Protein AF-A0A382KNA0-F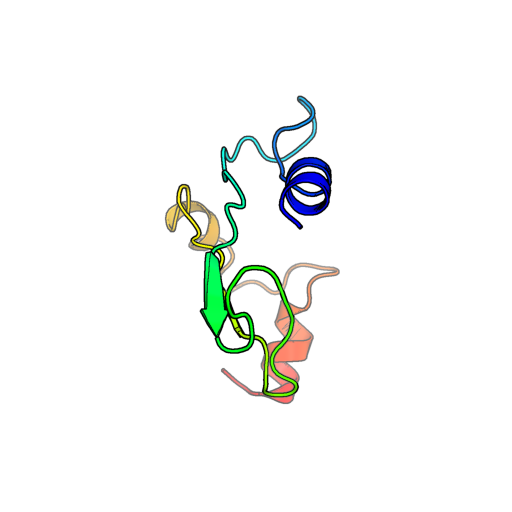1 (afdb_monomer_lite)

Sequence (77 aa):
LQKYLDKRRPGQSKYTSQRKEADQVEILSGVFEGFTTGHPISLIIMNQDQRSKDYSEIRDVFRPGHADYTYWSKYGI

Radius of gyration: 17.56 Å; chains: 1; bounding box: 33×34×43 Å

Organism: NCBI:txid408172

InterPro domains:
  IPR000453 Chorismate synthase [PF01264] (1-77)
  IPR000453 Chorismate synthase [PTHR21085] (1-77)
  IPR035904 Chorismate synthase AroC superfamily [G3DSA:3.60.150.10] (1-77)
  IPR035904 Chorismate synthase AroC superfamily [SSF103263] (1-77)

Secondary structure (DSSP, 8-state):
-HHHHHHH-S-SSTTS--------EEE-SSEETTEE-SS---EEE---S--GGGGSTTTT---TTSTHHHHHHHH--

Structure (mmCIF, N/CA/C/O backbone):
data_AF-A0A382KNA0-F1
#
_entry.id   AF-A0A382KNA0-F1
#
loop_
_atom_site.group_PDB
_atom_site.id
_atom_site.type_symbol
_atom_site.label_atom_id
_atom_site.label_alt_id
_atom_site.label_comp_id
_atom_site.label_asym_id
_atom_site.label_entity_id
_atom_site.label_seq_id
_atom_site.pdbx_PDB_ins_code
_atom_site.Cartn_x
_atom_site.Cartn_y
_atom_site.Cartn_z
_atom_site.occupancy
_atom_site.B_iso_or_equiv
_atom_site.auth_seq_id
_atom_site.auth_comp_id
_atom_site.auth_asym_id
_atom_site.auth_atom_id
_atom_site.pdbx_PDB_model_num
ATOM 1 N N . LEU A 1 1 ? -3.071 6.080 12.103 1.00 85.81 1 LEU A N 1
ATOM 2 C CA . LEU A 1 1 ? -2.796 5.516 10.765 1.00 85.81 1 LEU A CA 1
ATOM 3 C C . LEU A 1 1 ? -2.249 6.580 9.814 1.00 85.81 1 LEU A C 1
ATOM 5 O O . LEU A 1 1 ? -1.098 6.450 9.419 1.00 85.81 1 LEU A O 1
ATOM 9 N N . GLN A 1 2 ? -2.990 7.667 9.562 1.00 88.94 2 GLN A N 1
ATOM 10 C CA . GLN A 1 2 ? -2.593 8.743 8.636 1.00 88.94 2 GLN A CA 1
ATOM 11 C C . GLN A 1 2 ? -1.162 9.274 8.844 1.00 88.94 2 GLN A C 1
ATOM 13 O O . GLN A 1 2 ? -0.385 9.281 7.902 1.00 88.94 2 GLN A O 1
ATOM 18 N N . LYS A 1 3 ? -0.739 9.536 10.093 1.00 91.31 3 LYS A N 1
ATOM 19 C CA . LYS A 1 3 ? 0.635 9.986 10.419 1.00 91.31 3 LYS A CA 1
ATOM 20 C C . LYS A 1 3 ? 1.770 9.133 9.829 1.00 91.31 3 LYS A C 1
ATOM 22 O O . LYS A 1 3 ? 2.887 9.614 9.675 1.00 91.31 3 LYS A O 1
ATOM 27 N N . TYR A 1 4 ? 1.528 7.841 9.597 1.00 90.88 4 TYR A N 1
ATOM 28 C CA . TYR A 1 4 ? 2.515 6.938 9.000 1.00 90.88 4 TYR A CA 1
ATOM 29 C C . TYR A 1 4 ? 2.487 7.012 7.472 1.00 90.88 4 TYR A C 1
ATOM 31 O O . TYR A 1 4 ? 3.538 6.926 6.843 1.00 90.88 4 TYR A O 1
ATOM 39 N N . LEU A 1 5 ? 1.307 7.220 6.887 1.00 89.50 5 LEU A N 1
ATOM 40 C CA . LEU A 1 5 ? 1.138 7.450 5.455 1.00 89.50 5 LEU A CA 1
ATOM 41 C C . LEU A 1 5 ? 1.736 8.795 5.046 1.00 89.50 5 LEU A C 1
ATOM 43 O O . LEU A 1 5 ? 2.486 8.844 4.080 1.00 89.50 5 LEU A O 1
ATOM 47 N N . ASP A 1 6 ? 1.563 9.836 5.861 1.00 87.94 6 ASP A N 1
ATOM 48 C CA . ASP A 1 6 ? 2.165 11.152 5.623 1.00 87.94 6 ASP A CA 1
ATOM 49 C C . ASP A 1 6 ? 3.700 11.086 5.552 1.00 87.94 6 ASP A C 1
ATOM 51 O O . ASP A 1 6 ? 4.319 11.792 4.756 1.00 87.94 6 ASP A O 1
ATOM 55 N N . LYS A 1 7 ? 4.323 10.202 6.347 1.00 86.31 7 LYS A N 1
ATOM 56 C CA . LYS A 1 7 ? 5.773 9.945 6.301 1.00 86.31 7 LYS A CA 1
ATOM 57 C C . LYS A 1 7 ? 6.210 9.195 5.041 1.00 86.31 7 LYS A C 1
ATOM 59 O O . LYS A 1 7 ? 7.341 9.373 4.605 1.00 86.31 7 LYS A O 1
ATOM 64 N N . ARG A 1 8 ? 5.350 8.328 4.495 1.00 85.75 8 ARG A N 1
ATOM 65 C CA . ARG A 1 8 ? 5.623 7.517 3.295 1.00 85.75 8 ARG A CA 1
ATOM 66 C C . ARG A 1 8 ? 5.385 8.300 2.002 1.00 85.75 8 ARG A C 1
ATOM 68 O O . ARG A 1 8 ? 6.032 8.013 0.997 1.00 85.75 8 ARG A O 1
ATOM 75 N N . ARG A 1 9 ? 4.439 9.239 2.030 1.00 82.25 9 ARG A N 1
ATOM 76 C CA . ARG A 1 9 ? 3.954 9.984 0.871 1.00 82.25 9 ARG A CA 1
ATOM 77 C C . ARG A 1 9 ? 5.107 10.573 0.033 1.00 82.25 9 ARG A C 1
ATOM 79 O O . ARG A 1 9 ? 6.037 11.134 0.614 1.00 82.25 9 ARG A O 1
ATOM 86 N N . PRO A 1 10 ? 5.059 10.490 -1.311 1.00 77.38 10 PRO A N 1
ATOM 87 C CA . PRO A 1 10 ? 6.039 11.132 -2.194 1.00 77.38 10 PRO A CA 1
ATOM 88 C C . PRO A 1 10 ? 5.983 12.671 -2.124 1.00 77.38 10 PRO A C 1
ATOM 90 O O . PRO A 1 10 ? 5.095 13.258 -1.512 1.00 77.38 10 PRO A O 1
ATOM 93 N N . GLY A 1 11 ? 6.954 13.356 -2.733 1.00 75.50 11 GLY A N 1
ATOM 94 C CA . GLY A 1 11 ? 6.966 14.824 -2.793 1.00 75.50 11 GLY A CA 1
ATOM 95 C C . GLY A 1 11 ? 7.446 15.520 -1.515 1.00 75.50 11 GLY A C 1
ATOM 96 O O . GLY A 1 11 ? 7.374 16.742 -1.419 1.00 75.50 11 GLY A O 1
ATOM 97 N N . GLN A 1 12 ? 7.979 14.769 -0.545 1.00 74.00 12 GLN A N 1
ATOM 98 C CA . GLN A 1 12 ? 8.574 15.308 0.690 1.00 74.00 12 GLN A CA 1
ATOM 99 C C . GLN A 1 12 ? 9.942 15.972 0.451 1.00 74.00 12 GLN A C 1
ATOM 101 O O . GLN A 1 12 ? 10.450 16.703 1.296 1.00 74.00 12 GLN A O 1
ATOM 106 N N . SER A 1 13 ? 10.562 15.716 -0.703 1.00 77.88 13 SER A N 1
ATOM 107 C CA . SER A 1 13 ? 11.843 16.299 -1.096 1.00 77.88 13 SER A CA 1
ATOM 108 C C . SER A 1 13 ? 11.860 16.617 -2.586 1.00 77.88 13 SER A C 1
ATOM 110 O O . SER A 1 13 ? 11.270 15.895 -3.392 1.00 77.88 13 SER A O 1
ATOM 112 N N . LYS A 1 14 ? 12.620 17.652 -2.962 1.00 74.94 14 LYS A N 1
ATOM 113 C CA . LYS A 1 14 ? 12.853 18.059 -4.359 1.00 74.94 14 LYS A CA 1
ATOM 114 C C . LYS A 1 14 ? 13.471 16.964 -5.242 1.00 74.94 14 LYS A C 1
ATOM 116 O O . LYS A 1 14 ? 13.437 17.087 -6.458 1.00 74.94 14 LYS A O 1
ATOM 121 N N . TYR A 1 15 ? 14.040 15.920 -4.635 1.00 76.12 15 TYR A N 1
ATOM 122 C CA . TYR A 1 15 ? 14.645 14.777 -5.330 1.00 76.12 15 TYR A CA 1
ATOM 123 C C . TYR A 1 15 ? 13.689 13.587 -5.509 1.00 76.12 15 TYR A C 1
ATOM 125 O O . TYR A 1 15 ? 14.058 12.590 -6.120 1.00 76.12 15 TYR A O 1
ATOM 133 N N . THR A 1 16 ? 12.482 13.660 -4.947 1.00 76.62 16 THR A N 1
ATOM 134 C CA . THR A 1 16 ? 11.467 12.601 -5.053 1.00 76.62 16 THR A CA 1
ATOM 135 C C . THR A 1 16 ? 10.431 12.944 -6.119 1.00 76.62 16 THR A C 1
ATOM 137 O O . THR A 1 16 ? 10.404 14.066 -6.625 1.00 76.62 16 THR A O 1
ATOM 140 N N . SER A 1 17 ? 9.577 11.979 -6.473 1.00 74.00 17 SER A N 1
ATOM 141 C CA . SER A 1 17 ? 8.470 12.211 -7.407 1.00 74.00 17 SER A CA 1
ATOM 142 C C . SER A 1 17 ? 7.667 13.454 -7.010 1.00 74.00 17 SER A C 1
ATOM 144 O O . SER A 1 17 ? 7.322 13.620 -5.842 1.00 74.00 17 SER A O 1
ATOM 146 N N . GLN A 1 18 ? 7.358 14.308 -7.988 1.00 72.94 18 GLN A N 1
ATOM 147 C CA . GLN A 1 18 ? 6.596 15.544 -7.779 1.00 72.94 18 GLN A CA 1
ATOM 148 C C . GLN A 1 18 ? 5.087 15.311 -7.605 1.00 72.94 18 GLN A C 1
AT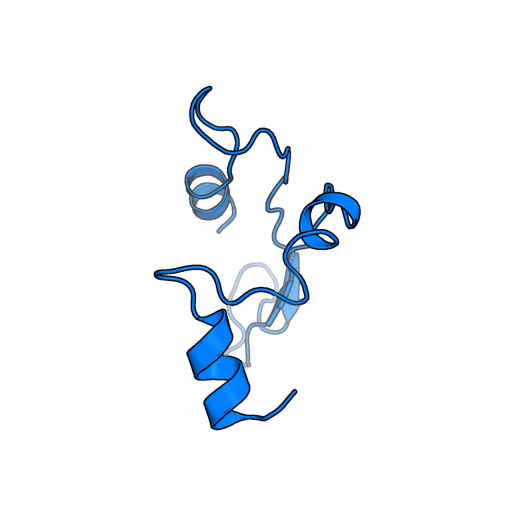OM 150 O O . GLN A 1 18 ? 4.333 16.277 -7.479 1.00 72.94 18 GLN A O 1
ATOM 155 N N . ARG A 1 19 ? 4.636 14.050 -7.627 1.00 75.19 19 ARG A N 1
ATOM 156 C CA . ARG A 1 19 ? 3.225 13.707 -7.441 1.00 75.19 19 ARG A CA 1
ATOM 157 C C . ARG A 1 19 ? 2.745 14.165 -6.070 1.00 75.19 19 ARG A C 1
ATOM 159 O O . ARG A 1 19 ? 3.406 13.921 -5.059 1.00 75.19 19 ARG A O 1
ATOM 166 N N . LYS A 1 20 ? 1.580 14.808 -6.045 1.00 75.81 20 LYS A N 1
ATOM 167 C CA . LYS A 1 20 ? 0.931 15.277 -4.813 1.00 75.81 20 LYS A CA 1
ATOM 168 C C . LYS A 1 20 ? -0.187 14.318 -4.412 1.00 75.81 20 LYS A C 1
ATOM 170 O O . LYS A 1 20 ? -1.356 14.681 -4.418 1.00 75.81 20 LYS A O 1
ATOM 175 N N . GLU A 1 21 ? 0.179 13.092 -4.058 1.00 78.75 21 GLU A N 1
ATOM 176 C CA . GLU A 1 21 ? -0.777 12.090 -3.572 1.00 78.75 21 GLU A CA 1
ATOM 177 C C . GLU A 1 21 ? -1.080 12.321 -2.105 1.00 78.75 21 GLU A C 1
ATOM 179 O O . GLU A 1 21 ? -0.180 12.155 -1.308 1.00 78.75 21 GLU A O 1
ATOM 184 N N . ALA A 1 22 ? -2.301 12.654 -1.690 1.00 82.25 22 ALA A N 1
ATOM 185 C CA . ALA A 1 22 ? -2.568 12.879 -0.265 1.00 82.25 22 ALA A CA 1
ATOM 186 C C . ALA A 1 22 ? -2.337 11.629 0.613 1.00 82.25 22 ALA A C 1
ATOM 188 O O . ALA A 1 22 ? -2.152 11.786 1.819 1.00 82.25 22 ALA A O 1
ATOM 189 N N . ASP A 1 23 ? -2.319 10.425 0.017 1.00 85.44 23 ASP A N 1
ATOM 190 C CA . ASP A 1 23 ? -2.265 9.131 0.711 1.00 85.44 23 ASP A CA 1
ATOM 191 C C . ASP A 1 23 ? -3.308 9.052 1.842 1.00 85.44 23 ASP A C 1
ATOM 193 O O . ASP A 1 23 ? -3.051 8.548 2.938 1.00 85.44 23 ASP A O 1
ATOM 197 N N . GLN A 1 24 ? -4.495 9.609 1.591 1.00 89.88 24 GLN A N 1
ATOM 198 C CA . GLN A 1 24 ? -5.583 9.609 2.555 1.00 89.88 24 GLN A CA 1
ATOM 199 C C . GLN A 1 24 ? -6.153 8.198 2.656 1.00 89.88 24 GLN A C 1
ATOM 201 O O . GLN A 1 24 ? -6.606 7.635 1.659 1.00 89.88 24 GLN A O 1
ATOM 206 N N . VAL A 1 25 ? -6.137 7.643 3.865 1.00 92.50 25 VAL A N 1
ATOM 207 C CA . VAL A 1 25 ? -6.744 6.340 4.137 1.00 92.50 25 VAL A CA 1
ATOM 208 C C . VAL A 1 25 ? -8.176 6.486 4.612 1.00 92.50 25 VAL A C 1
ATOM 210 O O . VAL A 1 25 ? -8.484 7.320 5.467 1.00 92.50 25 VAL A O 1
ATOM 213 N N . GLU A 1 26 ? -9.025 5.616 4.091 1.00 94.19 26 GLU A N 1
ATOM 214 C CA . GLU A 1 26 ? -10.397 5.416 4.527 1.00 94.19 26 GLU A CA 1
ATOM 215 C C . GLU A 1 26 ? -10.556 3.977 5.034 1.00 94.19 26 GLU A C 1
ATOM 217 O O . GLU A 1 26 ? -10.022 3.031 4.451 1.00 94.19 26 GLU A O 1
ATOM 222 N N . ILE A 1 27 ? -11.250 3.820 6.164 1.00 95.88 27 ILE A N 1
ATOM 223 C CA . ILE A 1 27 ? -11.522 2.516 6.775 1.00 95.88 27 ILE A CA 1
ATOM 224 C C . ILE A 1 27 ? -12.913 2.078 6.335 1.00 95.88 27 ILE A C 1
ATOM 226 O O . ILE A 1 27 ? -13.898 2.720 6.684 1.00 95.88 27 ILE A O 1
ATOM 230 N N . LEU A 1 28 ? -12.984 0.975 5.594 1.00 96.19 28 LEU A N 1
ATOM 231 C CA . LEU A 1 28 ? -14.233 0.467 5.028 1.00 96.19 28 LEU A CA 1
ATOM 232 C C . LEU A 1 28 ? -14.918 -0.569 5.929 1.00 96.19 28 LEU A C 1
ATOM 234 O O . LEU A 1 28 ? -16.124 -0.771 5.831 1.00 96.19 28 LEU A O 1
ATOM 238 N N . SER A 1 29 ? -14.164 -1.259 6.789 1.00 97.19 29 SER A N 1
ATOM 239 C CA . SER A 1 29 ? -14.713 -2.303 7.662 1.00 97.19 29 SER A CA 1
ATOM 240 C C . SER A 1 29 ? -13.853 -2.545 8.899 1.00 97.19 29 SER A C 1
ATOM 242 O O . SER A 1 29 ? -12.709 -2.101 8.990 1.00 97.19 29 SER A O 1
ATOM 244 N N . GLY A 1 30 ? -14.396 -3.310 9.847 1.00 95.62 30 GLY A N 1
ATOM 245 C CA . GLY A 1 30 ? -13.635 -3.867 10.965 1.00 95.62 30 GLY A CA 1
ATOM 246 C C . GLY A 1 30 ? -13.387 -2.903 12.128 1.00 95.62 30 GLY A C 1
ATOM 247 O O . GLY A 1 30 ? -12.885 -3.346 13.162 1.00 95.62 30 GLY A O 1
ATOM 248 N N . VAL A 1 31 ? -13.796 -1.635 12.014 1.00 97.12 31 VAL A N 1
ATOM 249 C CA . VAL A 1 31 ? -13.710 -0.622 13.076 1.00 97.12 31 VAL A CA 1
ATOM 250 C C . VAL A 1 31 ? -15.091 -0.042 13.365 1.00 97.12 31 VAL A C 1
ATOM 252 O O . VAL A 1 31 ? -15.806 0.348 12.447 1.00 97.12 31 VAL A O 1
ATOM 255 N N . PHE A 1 32 ? -15.446 0.036 14.645 1.00 95.69 32 PHE A N 1
ATOM 256 C CA . PHE A 1 32 ? -16.671 0.657 15.137 1.00 95.69 32 PHE A CA 1
ATOM 257 C C . PHE A 1 32 ? -16.328 1.528 16.349 1.00 95.69 32 PHE A C 1
ATOM 259 O O . PHE A 1 32 ? -15.583 1.093 17.223 1.00 95.69 32 PHE A O 1
ATOM 266 N N . GLU A 1 33 ? -16.795 2.779 16.359 1.00 95.12 33 GLU A N 1
ATOM 267 C CA . GLU A 1 33 ? -16.516 3.765 17.425 1.00 95.12 33 GLU A CA 1
ATOM 268 C C . GLU A 1 33 ? -15.022 3.927 17.777 1.00 95.12 33 GLU A C 1
ATOM 270 O O . GLU A 1 33 ? -14.646 4.205 18.911 1.00 95.12 33 GLU A O 1
ATOM 275 N N . GLY A 1 34 ? -14.140 3.757 16.788 1.00 93.19 34 GLY A N 1
ATOM 276 C CA . GLY A 1 34 ? -12.690 3.856 16.981 1.00 93.19 34 GLY A CA 1
ATOM 277 C C . GLY A 1 34 ? -12.026 2.593 17.542 1.00 93.19 34 GLY A C 1
ATOM 278 O O . GLY A 1 34 ? -10.806 2.581 17.699 1.00 93.19 34 GLY A O 1
ATOM 279 N N . PHE A 1 35 ? -12.785 1.519 17.772 1.00 96.50 35 PHE A N 1
ATOM 280 C CA . PHE A 1 35 ? -12.281 0.232 18.250 1.00 96.50 35 PHE A CA 1
ATOM 281 C C . PHE A 1 35 ? -12.387 -0.861 17.188 1.00 96.50 35 PHE A C 1
ATOM 283 O O . PHE A 1 35 ? -13.278 -0.865 16.3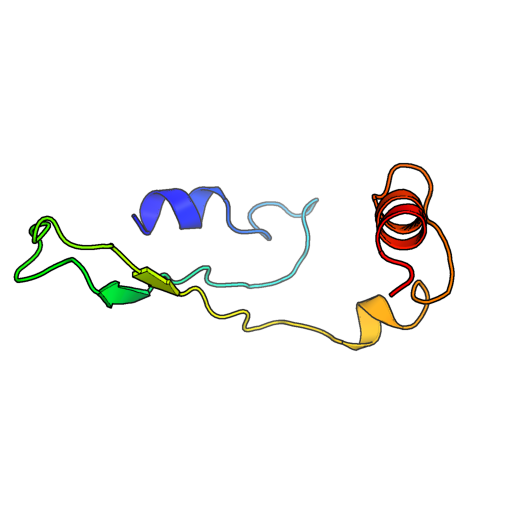38 1.00 96.50 35 PHE A O 1
ATOM 290 N N . THR A 1 36 ? -11.462 -1.819 17.231 1.00 97.00 36 THR A N 1
ATOM 291 C CA . THR A 1 36 ? -11.498 -2.976 16.333 1.00 97.00 36 THR A CA 1
ATOM 292 C C . THR A 1 36 ? -12.597 -3.941 16.753 1.00 97.00 36 THR A C 1
ATOM 294 O O . THR A 1 36 ? -12.702 -4.301 17.921 1.00 97.00 36 THR A O 1
ATOM 297 N N . THR A 1 37 ? -13.363 -4.423 15.785 1.00 96.69 37 THR A N 1
ATOM 298 C CA . THR A 1 37 ? -14.523 -5.308 16.003 1.00 96.69 37 THR A CA 1
ATOM 299 C C . THR A 1 37 ? -14.176 -6.803 15.993 1.00 96.69 37 THR A C 1
ATOM 301 O O . THR A 1 37 ? -15.072 -7.637 16.088 1.00 96.69 37 THR A O 1
ATOM 304 N N . GLY A 1 38 ? -12.902 -7.164 15.797 1.00 96.94 38 GLY A N 1
ATOM 305 C CA . GLY A 1 38 ? -12.445 -8.555 15.638 1.00 96.94 38 GLY A CA 1
ATOM 306 C C . GLY A 1 38 ? -12.657 -9.158 14.240 1.00 96.94 38 GLY A C 1
ATOM 307 O O . GLY A 1 38 ? -12.160 -10.245 13.965 1.00 96.94 38 GLY A O 1
ATOM 308 N N . HIS A 1 39 ? -13.348 -8.450 13.345 1.00 97.12 39 HIS A N 1
ATOM 309 C CA . HIS A 1 39 ? -13.578 -8.853 11.953 1.00 97.12 39 HIS A CA 1
ATOM 310 C C . HIS A 1 39 ? -12.439 -8.374 11.024 1.00 97.12 39 HIS A C 1
ATOM 312 O O . HIS A 1 39 ? -11.524 -7.691 11.468 1.00 97.12 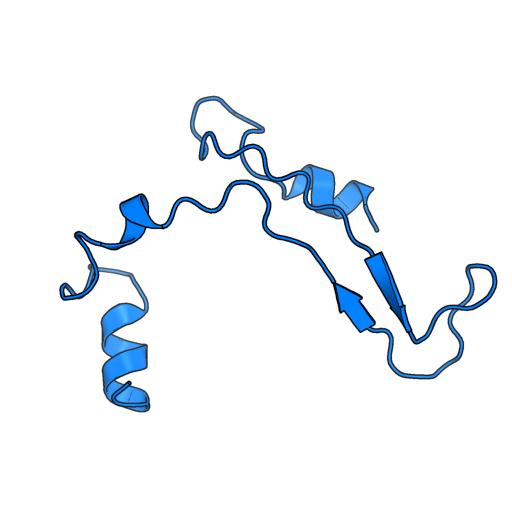39 HIS A O 1
ATOM 318 N N . PRO A 1 40 ? -12.425 -8.696 9.723 1.00 97.81 40 PRO A N 1
ATOM 319 C CA . PRO A 1 40 ? -11.429 -8.129 8.813 1.00 97.81 40 PRO A CA 1
ATOM 320 C C . PRO A 1 40 ? -11.498 -6.592 8.736 1.00 97.81 40 PRO A C 1
ATOM 322 O O . PRO A 1 40 ? -12.573 -6.011 8.550 1.00 97.81 40 PRO A O 1
ATOM 325 N N . ILE A 1 41 ? -10.338 -5.935 8.841 1.00 97.75 41 ILE A N 1
ATOM 326 C CA . ILE A 1 41 ? -10.198 -4.483 8.667 1.00 97.75 41 ILE A CA 1
ATOM 327 C C . ILE A 1 41 ? -9.802 -4.203 7.220 1.00 97.75 41 ILE A C 1
ATOM 329 O O . ILE A 1 41 ? -8.712 -4.580 6.789 1.00 97.75 41 ILE A O 1
ATOM 333 N N . SER A 1 42 ? -10.682 -3.530 6.484 1.00 97.00 42 SER A N 1
ATOM 334 C CA . SER A 1 42 ? -10.433 -3.104 5.110 1.00 97.00 42 SER A CA 1
ATOM 335 C C . SER A 1 42 ? -10.088 -1.620 5.067 1.00 97.00 42 SER A C 1
ATOM 337 O O . SER A 1 42 ? -10.728 -0.801 5.731 1.00 97.00 42 SER A O 1
ATOM 339 N N . LEU A 1 43 ? -9.067 -1.286 4.282 1.00 96.38 43 LEU A N 1
ATOM 340 C CA . LEU A 1 43 ? -8.548 0.064 4.105 1.00 96.38 43 LEU A CA 1
ATOM 341 C C . LEU A 1 43 ? -8.479 0.374 2.612 1.00 96.38 43 LEU A C 1
ATOM 343 O O . LEU A 1 43 ? -8.016 -0.463 1.836 1.00 96.38 43 LEU A O 1
ATOM 347 N N . ILE A 1 44 ? -8.870 1.582 2.222 1.00 94.94 44 ILE A N 1
ATOM 348 C CA . ILE A 1 44 ? -8.718 2.072 0.852 1.00 94.94 44 ILE A CA 1
ATOM 349 C C . ILE A 1 44 ? -7.912 3.369 0.838 1.00 94.94 44 ILE A C 1
ATOM 351 O O . ILE A 1 44 ? -8.034 4.207 1.731 1.00 94.94 44 ILE A O 1
ATOM 355 N N . ILE A 1 45 ? -7.044 3.502 -0.165 1.00 93.06 45 ILE A N 1
ATOM 356 C CA . ILE A 1 45 ? -6.268 4.711 -0.445 1.00 93.06 45 ILE 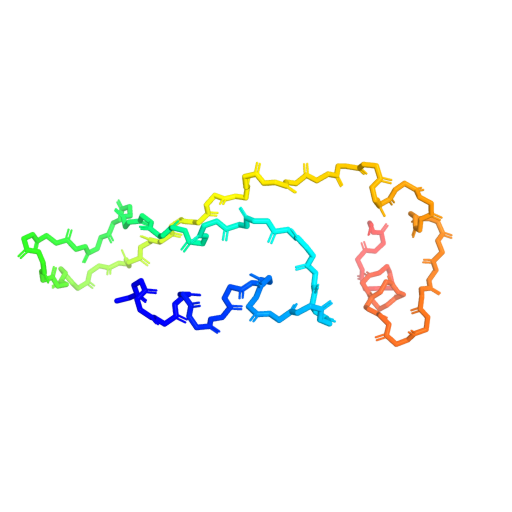A CA 1
ATOM 357 C C . ILE A 1 45 ? -6.463 5.019 -1.925 1.00 93.06 45 ILE A C 1
ATOM 359 O O . ILE A 1 45 ? -6.128 4.200 -2.782 1.00 93.06 45 ILE A O 1
ATOM 363 N N . MET A 1 46 ? -7.024 6.189 -2.217 1.00 90.50 46 MET A N 1
ATOM 364 C CA . MET A 1 46 ? -7.290 6.620 -3.588 1.00 90.50 46 MET A CA 1
ATOM 365 C C . MET A 1 46 ? -6.049 7.270 -4.203 1.00 90.50 46 MET A C 1
ATOM 367 O O . MET A 1 46 ? -5.412 8.106 -3.566 1.00 90.50 46 MET A O 1
ATOM 371 N N . ASN A 1 47 ? -5.749 6.915 -5.453 1.00 87.94 47 ASN A N 1
ATOM 372 C CA . ASN A 1 47 ? -4.699 7.537 -6.261 1.00 87.94 47 ASN A CA 1
ATOM 373 C C . ASN A 1 47 ? -5.293 8.749 -7.003 1.00 87.94 47 ASN A C 1
ATOM 375 O O . ASN A 1 47 ? -6.204 8.571 -7.813 1.00 87.94 47 ASN A O 1
ATOM 379 N N . GLN A 1 48 ? -4.843 9.966 -6.694 1.00 81.75 48 GLN A N 1
ATOM 380 C CA . GLN A 1 48 ? -5.494 11.216 -7.119 1.00 81.75 48 GLN A CA 1
ATOM 381 C C . GLN A 1 48 ? -4.750 11.965 -8.239 1.00 81.75 48 GLN A C 1
ATOM 383 O O . GLN A 1 48 ? -5.381 12.684 -9.009 1.00 81.75 48 GLN A O 1
ATOM 388 N N . ASP A 1 49 ? -3.436 11.790 -8.373 1.00 75.69 49 ASP A N 1
ATOM 389 C CA . ASP A 1 49 ? -2.558 12.417 -9.378 1.00 75.69 49 ASP A CA 1
ATOM 390 C C . ASP A 1 49 ? -1.926 11.333 -10.276 1.00 75.69 49 ASP A C 1
ATOM 392 O O . ASP A 1 49 ? -0.757 11.394 -10.679 1.00 75.69 49 ASP A O 1
ATOM 396 N N . GLN A 1 50 ? -2.716 10.305 -10.618 1.00 73.25 50 GLN A N 1
ATOM 397 C CA . GLN A 1 50 ? -2.309 9.295 -11.589 1.00 73.25 50 GLN A CA 1
ATOM 398 C C . GLN A 1 50 ? -2.262 9.898 -12.996 1.00 73.25 50 GLN A C 1
ATOM 400 O O . GLN A 1 50 ? -3.277 10.257 -13.589 1.00 73.25 50 GLN A O 1
ATOM 405 N N . ARG A 1 51 ? -1.065 9.919 -13.583 1.00 74.62 51 ARG A N 1
ATOM 406 C CA . ARG A 1 51 ? -0.843 10.349 -14.966 1.00 74.62 51 ARG A CA 1
ATOM 407 C C . ARG A 1 51 ? -0.580 9.131 -15.837 1.00 74.62 51 ARG A C 1
ATOM 409 O O . ARG A 1 51 ? 0.472 8.508 -15.751 1.00 74.62 51 ARG A O 1
ATOM 416 N N . SER A 1 52 ? -1.550 8.778 -16.675 1.00 70.06 52 SER A N 1
ATOM 417 C CA . SER A 1 52 ? -1.477 7.611 -17.566 1.00 70.06 52 SER A CA 1
ATOM 418 C C . SER A 1 52 ? -0.379 7.726 -18.631 1.00 70.06 52 SER A C 1
ATOM 420 O O . SER A 1 52 ? 0.200 6.714 -19.016 1.00 70.06 52 SER A O 1
ATOM 422 N N . LYS A 1 53 ? -0.052 8.952 -19.064 1.00 70.19 53 LYS A N 1
ATOM 423 C CA . LYS A 1 53 ? 0.977 9.230 -20.083 1.00 70.19 53 LYS A CA 1
ATOM 424 C C . LYS A 1 53 ? 2.397 8.839 -19.658 1.00 70.19 53 LYS A C 1
ATOM 426 O O . LYS A 1 53 ? 3.196 8.501 -20.518 1.00 70.19 53 LYS A O 1
ATOM 431 N N . ASP A 1 54 ? 2.697 8.811 -18.360 1.00 66.81 54 ASP A N 1
ATOM 432 C CA . ASP A 1 54 ? 4.033 8.446 -17.858 1.00 66.81 54 ASP A CA 1
ATOM 433 C C . ASP A 1 54 ? 4.396 6.973 -18.147 1.00 66.81 54 ASP A C 1
ATOM 435 O O . ASP A 1 54 ? 5.555 6.582 -18.035 1.00 66.81 54 ASP A O 1
ATOM 439 N N . TYR A 1 55 ? 3.408 6.138 -18.485 1.00 67.12 55 TYR A N 1
ATOM 440 C CA . TYR A 1 55 ? 3.569 4.688 -18.616 1.00 67.12 55 TYR A CA 1
ATOM 441 C C . TYR A 1 55 ? 3.506 4.185 -20.064 1.00 67.12 55 TYR A C 1
ATOM 443 O O . TYR A 1 55 ? 3.752 3.004 -20.299 1.00 67.12 55 TYR A O 1
ATOM 451 N N . SER A 1 56 ? 3.185 5.039 -21.042 1.00 71.69 56 SER A N 1
ATOM 452 C CA . SER A 1 56 ? 2.992 4.598 -22.431 1.00 71.69 56 SER A CA 1
ATOM 453 C C . SER A 1 56 ? 4.291 4.220 -23.141 1.00 71.69 56 SER A C 1
ATOM 455 O O . SER A 1 56 ? 4.278 3.311 -23.960 1.00 71.69 56 SER A O 1
ATOM 457 N N . GLU A 1 57 ? 5.409 4.873 -22.822 1.00 68.88 57 GLU A N 1
ATOM 458 C CA . GLU A 1 57 ? 6.689 4.653 -23.521 1.00 68.88 57 GLU A CA 1
ATOM 459 C C . GLU A 1 57 ? 7.445 3.404 -23.048 1.00 68.88 57 GLU A C 1
ATOM 461 O O . GLU A 1 57 ? 8.316 2.897 -23.745 1.00 68.88 57 GLU A O 1
ATOM 466 N N . ILE A 1 58 ? 7.101 2.885 -21.868 1.00 72.94 58 ILE A N 1
ATOM 467 C CA . ILE A 1 58 ? 7.779 1.744 -21.233 1.00 72.94 58 ILE A CA 1
ATOM 468 C C . ILE A 1 58 ? 6.939 0.464 -21.257 1.00 72.94 58 ILE A C 1
A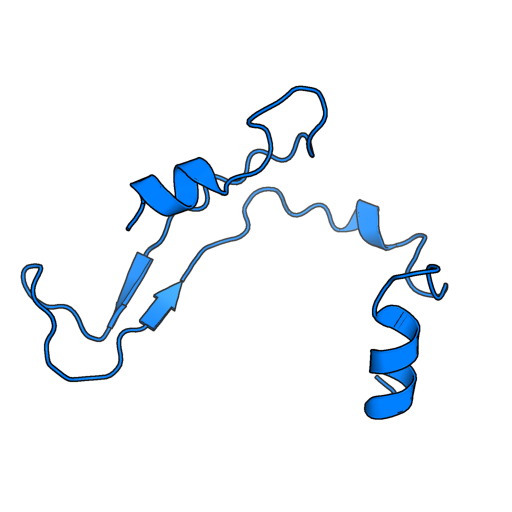TOM 470 O O . ILE A 1 58 ? 7.306 -0.519 -20.622 1.00 72.94 58 ILE A O 1
ATOM 474 N N . ARG A 1 59 ? 5.800 0.476 -21.957 1.00 76.06 59 ARG A N 1
ATOM 475 C CA . ARG A 1 59 ? 4.859 -0.649 -21.983 1.00 76.06 59 ARG A CA 1
ATOM 476 C C . ARG A 1 59 ? 5.469 -1.910 -22.596 1.00 76.06 59 ARG A C 1
ATOM 478 O O . ARG A 1 59 ? 5.224 -2.999 -22.090 1.00 76.06 59 ARG A O 1
ATOM 485 N N . ASP A 1 60 ? 6.277 -1.740 -23.638 1.00 81.81 60 ASP A N 1
ATOM 486 C CA . ASP A 1 60 ? 6.820 -2.844 -24.438 1.00 81.81 60 ASP A CA 1
ATOM 487 C C . ASP A 1 60 ? 8.313 -3.107 -24.153 1.00 81.81 60 ASP A C 1
ATOM 489 O O . ASP A 1 60 ? 8.993 -3.787 -24.921 1.00 81.81 60 ASP A O 1
ATOM 493 N N . VAL A 1 61 ? 8.852 -2.558 -23.055 1.00 86.62 61 VAL A N 1
ATOM 494 C CA . VAL A 1 61 ? 10.279 -2.647 -22.707 1.00 86.62 61 VAL A CA 1
ATOM 495 C C . VAL A 1 61 ? 10.460 -3.222 -21.306 1.00 86.62 61 VAL A C 1
ATOM 497 O O . VAL A 1 61 ? 9.960 -2.674 -20.326 1.00 86.62 61 VAL A O 1
ATOM 500 N N . PHE A 1 62 ? 11.265 -4.282 -21.185 1.00 90.06 62 PHE A N 1
ATOM 501 C CA . PHE A 1 62 ? 11.703 -4.788 -19.884 1.00 90.06 62 PHE A CA 1
ATOM 502 C C . PHE A 1 62 ? 12.808 -3.899 -19.312 1.00 90.06 62 PHE A C 1
ATOM 504 O O . PHE A 1 62 ? 13.940 -3.905 -19.801 1.00 90.06 62 PHE A O 1
ATOM 511 N N . ARG A 1 63 ? 12.502 -3.131 -18.262 1.00 89.88 63 ARG A N 1
ATOM 512 C CA . ARG A 1 63 ? 13.487 -2.228 -17.658 1.00 89.88 63 ARG A CA 1
ATOM 513 C C . ARG A 1 63 ? 14.455 -3.023 -16.772 1.00 89.88 63 ARG A C 1
ATOM 515 O O . ARG A 1 63 ? 14.008 -3.791 -15.914 1.00 89.88 63 ARG A O 1
ATOM 522 N N . PRO A 1 64 ? 15.779 -2.834 -16.916 1.00 91.62 64 PRO A N 1
ATOM 523 C CA . PRO A 1 64 ? 16.753 -3.476 -16.040 1.00 91.62 64 PRO A CA 1
ATOM 524 C C . PRO A 1 64 ? 16.468 -3.187 -14.559 1.00 91.62 64 PRO A C 1
ATOM 526 O O . PRO A 1 64 ? 16.256 -2.040 -14.173 1.00 91.62 64 PRO A O 1
ATOM 529 N N . GLY A 1 65 ? 16.442 -4.233 -13.729 1.00 90.81 65 GLY A N 1
ATOM 530 C CA . GLY A 1 65 ? 16.162 -4.125 -12.291 1.00 90.81 65 GLY A CA 1
ATOM 531 C C . GLY A 1 65 ? 14.681 -3.979 -11.915 1.00 90.81 65 GLY A C 1
ATOM 532 O O . GLY A 1 65 ? 14.367 -3.952 -10.727 1.00 90.81 65 GLY A O 1
ATOM 533 N N . HIS A 1 66 ? 13.766 -3.922 -12.888 1.00 92.06 66 HIS A N 1
ATOM 534 C CA . HIS A 1 66 ? 12.325 -3.936 -12.640 1.00 92.06 66 HIS A CA 1
ATOM 535 C C . HIS A 1 66 ? 11.732 -5.343 -12.767 1.00 92.06 66 HIS A C 1
ATOM 537 O O . HIS A 1 66 ? 12.290 -6.237 -13.400 1.00 92.06 66 HIS A O 1
ATOM 543 N N . ALA A 1 67 ? 10.551 -5.529 -12.175 1.00 91.12 67 ALA A N 1
ATOM 544 C CA . ALA A 1 67 ? 9.815 -6.792 -12.197 1.00 91.12 67 ALA A CA 1
ATOM 545 C C . ALA A 1 67 ? 9.121 -7.090 -13.541 1.00 91.12 67 ALA A C 1
ATOM 547 O O . ALA A 1 67 ? 8.378 -8.063 -13.633 1.00 91.12 67 ALA A O 1
ATOM 548 N N . ASP A 1 68 ? 9.349 -6.269 -14.571 1.00 90.75 68 ASP A N 1
ATOM 549 C CA . ASP A 1 68 ? 8.641 -6.349 -15.851 1.00 90.75 68 ASP A CA 1
ATOM 550 C C . ASP A 1 68 ? 8.804 -7.753 -16.487 1.00 90.75 68 ASP A C 1
ATOM 552 O O . ASP A 1 68 ? 7.817 -8.424 -16.786 1.00 90.75 68 ASP A O 1
ATOM 556 N N . TYR A 1 69 ? 10.043 -8.260 -16.598 1.00 91.25 69 TYR A N 1
ATOM 557 C CA . TYR A 1 69 ? 10.317 -9.584 -17.183 1.00 91.25 69 TYR A CA 1
ATOM 558 C C . TYR A 1 69 ? 9.852 -10.743 -16.296 1.00 91.25 69 TYR A C 1
ATOM 560 O O . TYR A 1 69 ? 9.323 -11.732 -16.796 1.00 91.25 69 TYR A O 1
ATOM 568 N N . THR A 1 70 ? 10.050 -10.656 -14.977 1.00 94.50 70 THR A N 1
ATOM 569 C CA . THR A 1 70 ? 9.689 -11.758 -14.071 1.00 94.50 70 THR A CA 1
ATOM 570 C C . THR A 1 70 ? 8.178 -11.925 -13.964 1.00 94.50 70 THR A C 1
ATOM 572 O O . THR A 1 70 ? 7.700 -13.057 -13.899 1.00 94.50 70 THR A O 1
ATOM 575 N N . TYR A 1 71 ? 7.422 -10.825 -13.994 1.00 93.50 71 TYR A N 1
ATOM 576 C CA . TYR A 1 71 ? 5.965 -10.866 -14.054 1.00 93.50 71 TYR A CA 1
ATOM 577 C C . TYR A 1 71 ? 5.487 -11.486 -15.371 1.00 93.50 71 TYR A C 1
ATOM 579 O O . TYR A 1 71 ? 4.710 -12.442 -15.341 1.00 93.50 71 TYR A O 1
ATOM 587 N N . TRP A 1 72 ? 6.025 -11.024 -16.505 1.00 91.88 72 TRP A N 1
ATOM 588 C CA . TRP A 1 72 ? 5.705 -11.572 -17.824 1.00 91.88 72 TRP A CA 1
ATOM 589 C C . TRP A 1 72 ? 6.054 -13.062 -17.938 1.00 91.88 72 TRP A C 1
ATOM 591 O O . TRP A 1 72 ? 5.227 -13.860 -18.360 1.00 91.88 72 TRP A O 1
ATOM 601 N N . SER A 1 73 ? 7.237 -13.476 -17.484 1.00 94.00 73 SER A N 1
ATOM 602 C CA . SER A 1 73 ? 7.665 -14.879 -17.526 1.00 94.00 73 SER A CA 1
ATOM 603 C C . SER A 1 73 ? 6.780 -15.790 -16.668 1.00 94.00 73 SER A C 1
ATOM 605 O O . SER A 1 73 ? 6.557 -16.945 -17.026 1.00 94.00 73 SER A O 1
ATOM 607 N N . LYS A 1 74 ? 6.266 -15.280 -15.542 1.00 95.81 74 LYS A N 1
ATOM 608 C CA . LYS A 1 74 ? 5.429 -16.053 -14.620 1.00 95.81 74 LYS A CA 1
ATOM 609 C C . LYS A 1 74 ? 3.967 -16.137 -15.061 1.00 95.81 74 LYS A C 1
ATOM 611 O O . LYS A 1 74 ? 3.352 -17.183 -14.871 1.00 95.81 74 LYS A O 1
ATOM 616 N N . TYR A 1 75 ? 3.405 -15.041 -15.568 1.00 94.94 75 TYR A N 1
ATOM 617 C CA . TYR A 1 75 ? 1.962 -14.919 -15.802 1.00 94.94 75 TYR A CA 1
ATOM 618 C C . TYR A 1 75 ? 1.577 -14.715 -17.271 1.00 94.94 75 TYR A C 1
ATOM 620 O O . TYR A 1 75 ? 0.440 -15.009 -17.623 1.00 94.94 75 TYR A O 1
ATOM 628 N N . GLY A 1 76 ? 2.490 -14.253 -18.129 1.00 87.00 76 GLY A N 1
ATOM 629 C CA . GLY A 1 76 ? 2.258 -14.065 -19.566 1.00 87.00 76 GLY A CA 1
ATOM 630 C C . GLY A 1 76 ? 1.263 -12.959 -19.932 1.00 87.00 76 GLY A C 1
ATOM 631 O O . GLY A 1 76 ? 0.809 -12.926 -21.074 1.00 87.00 76 GLY A O 1
ATOM 632 N N . ILE A 1 77 ? 0.913 -12.089 -18.978 1.00 75.44 77 ILE A N 1
ATOM 633 C CA . ILE A 1 77 ? -0.035 -10.970 -19.115 1.00 75.44 77 ILE A CA 1
ATOM 634 C C . ILE A 1 77 ? 0.707 -9.656 -18.897 1.00 75.44 77 ILE A C 1
ATOM 636 O O . ILE A 1 77 ? 1.572 -9.627 -17.988 1.00 75.44 77 ILE A O 1
#

Foldseek 3Di:
DLVVQVVVDFCPDPPTDVDPFSQDKDWDDQDDPNDGPPDDIDIDGDGDRDDPVVCPVCVPPDDPPDCPVVCCVVPVD

pLDDT: mean 86.23, std 9.32, range [66.81, 97.81]